Protein AF-S5YWV4-F1 (afdb_monomer)

Mean predicted aligned error: 15.08 Å

Foldseek 3Di:
DDDDDDDDDDPDPDPDPPPPPCPVVVVVVVVVVVVVVVVVVVD

Secondary structure (DSSP, 8-state):
--------------S----TTSHHHHHHHHHHHHHHHHHHH--

pLDDT: mean 70.01, std 16.94, range [47.88, 94.0]

Sequence (43 aa):
MGFCGYGFPYYGYGYGGFGYGGGFVLIVVLFILLIIVGAAFVG

Radius of gyration: 19.87 Å; Cα contacts (8 Å, |Δi|>4): 0; chains: 1; bounding box: 33×22×56 Å

InterPro domains:
  IPR010070 Sporulation protein YjcZ-like [PF09680] (19-42)
  IPR010070 Sporulation protein YjcZ-like [TIGR01732] (16-42)

Organism: Geobacillus genomosp. 3 (NCBI:txid1921421)

Structure (mmCIF, N/CA/C/O backbone):
data_AF-S5YWV4-F1
#
_entry.id   AF-S5YWV4-F1
#
loop_
_atom_site.group_PDB
_atom_site.id
_atom_site.type_symbol
_atom_site.label_atom_id
_atom_site.label_alt_id
_atom_site.label_comp_id
_atom_site.label_asym_id
_atom_site.label_entity_id
_atom_site.label_seq_id
_atom_site.pdbx_PDB_ins_code
_atom_site.Cartn_x
_atom_site.Cartn_y
_atom_site.Cartn_z
_atom_site.occupancy
_atom_site.B_iso_or_equiv
_atom_site.auth_seq_id
_atom_site.auth_comp_id
_atom_site.auth_asym_id
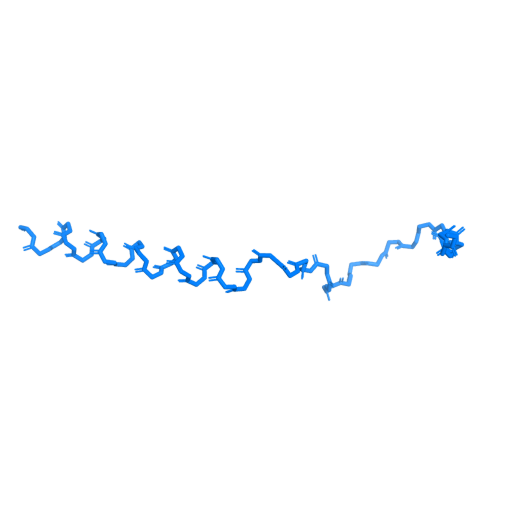_atom_site.auth_atom_id
_atom_site.pdbx_PDB_model_num
ATOM 1 N N . MET A 1 1 ? 6.865 0.465 -39.513 1.00 52.72 1 MET A N 1
ATOM 2 C CA . MET A 1 1 ? 8.033 -0.356 -39.896 1.00 52.72 1 MET A CA 1
ATOM 3 C C . MET A 1 1 ? 9.192 -0.024 -38.963 1.00 52.72 1 MET A C 1
ATOM 5 O O . MET A 1 1 ? 9.953 0.887 -39.249 1.00 52.72 1 MET A O 1
ATOM 9 N N . GLY A 1 2 ? 9.275 -0.692 -37.813 1.00 53.94 2 GLY A N 1
ATOM 10 C CA . GLY A 1 2 ? 10.374 -0.543 -36.856 1.00 53.94 2 GLY A CA 1
ATOM 11 C C . GLY A 1 2 ? 10.939 -1.926 -36.570 1.00 53.94 2 GLY A C 1
ATOM 12 O O . GLY A 1 2 ? 10.169 -2.845 -36.307 1.00 53.94 2 GLY A O 1
ATOM 13 N N . PHE A 1 3 ? 12.251 -2.069 -36.730 1.00 54.81 3 PHE A N 1
ATOM 14 C CA . PHE A 1 3 ? 13.024 -3.304 -36.633 1.00 54.81 3 PHE A CA 1
ATOM 15 C C . PHE A 1 3 ? 12.619 -4.165 -35.429 1.00 54.81 3 PHE A C 1
ATOM 17 O O . PHE A 1 3 ? 12.855 -3.789 -34.284 1.00 54.81 3 PHE A O 1
ATOM 24 N N . CYS A 1 4 ? 12.059 -5.344 -35.695 1.00 60.50 4 CYS A N 1
ATOM 25 C CA . CYS A 1 4 ? 11.841 -6.369 -34.686 1.00 60.50 4 CYS A CA 1
ATOM 26 C C . CYS A 1 4 ? 12.636 -7.616 -35.079 1.00 60.50 4 CYS A C 1
ATOM 28 O O . CYS A 1 4 ? 12.421 -8.169 -36.155 1.00 60.50 4 CYS A O 1
ATOM 30 N N . GLY A 1 5 ? 13.535 -8.045 -34.191 1.00 61.84 5 GLY A N 1
ATOM 31 C CA . GLY A 1 5 ? 13.929 -9.449 -34.088 1.00 61.84 5 GLY A CA 1
ATOM 32 C C . GLY A 1 5 ? 15.197 -9.884 -34.824 1.00 61.84 5 GLY A C 1
ATOM 33 O O . GLY A 1 5 ? 15.118 -10.660 -35.766 1.00 61.84 5 GLY A O 1
ATOM 34 N N . TYR A 1 6 ? 16.371 -9.514 -34.309 1.00 57.78 6 TYR A N 1
ATOM 35 C CA . TYR A 1 6 ? 17.554 -10.381 -34.381 1.00 57.78 6 TYR A CA 1
ATOM 36 C C . TYR A 1 6 ? 18.081 -10.580 -32.957 1.00 57.78 6 TYR A C 1
ATOM 38 O O . TYR A 1 6 ? 18.723 -9.696 -32.401 1.00 57.78 6 TYR A O 1
ATOM 46 N N . GLY A 1 7 ? 17.762 -11.722 -32.346 1.00 54.97 7 GLY A N 1
ATOM 47 C CA . GLY A 1 7 ? 18.257 -12.083 -31.017 1.00 54.97 7 GLY A CA 1
ATOM 48 C C . GLY A 1 7 ? 17.575 -13.331 -30.465 1.00 54.97 7 GLY A C 1
ATOM 49 O O . GLY A 1 7 ? 16.589 -13.229 -29.745 1.00 54.97 7 GLY A O 1
ATOM 50 N N . PHE A 1 8 ? 18.083 -14.509 -30.831 1.00 51.94 8 PHE A N 1
ATOM 51 C CA . PHE A 1 8 ? 17.726 -15.797 -30.218 1.00 51.94 8 PHE A CA 1
ATOM 52 C C . PHE A 1 8 ? 18.313 -15.922 -28.786 1.00 51.94 8 PHE A C 1
ATOM 54 O O . PHE A 1 8 ? 19.207 -15.156 -28.422 1.00 51.94 8 PHE A O 1
ATOM 61 N N . PRO A 1 9 ? 17.783 -16.834 -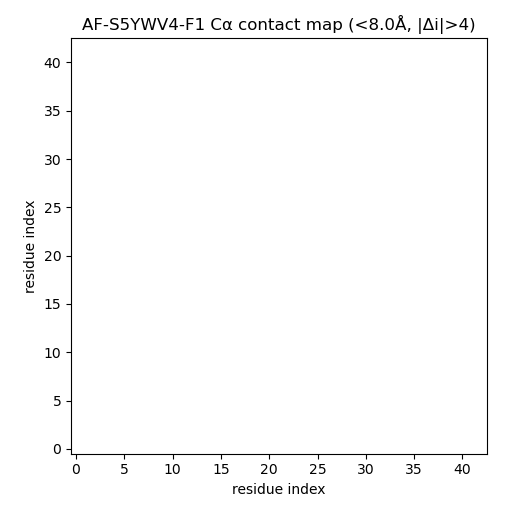27.944 1.00 52.75 9 PRO A N 1
ATOM 62 C CA . PRO A 1 9 ? 17.587 -16.612 -26.515 1.00 52.75 9 PRO A CA 1
ATOM 63 C C . PRO A 1 9 ? 18.839 -16.931 -25.701 1.00 52.75 9 PRO A C 1
ATOM 65 O O . PRO A 1 9 ? 19.171 -18.092 -25.465 1.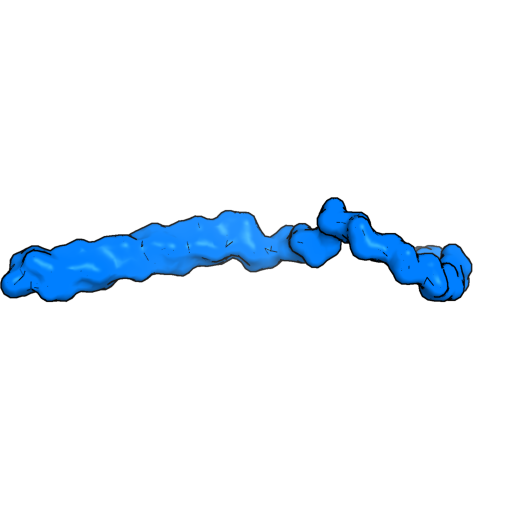00 52.75 9 PRO A O 1
ATOM 68 N N . TYR A 1 10 ? 19.500 -15.891 -25.200 1.00 48.88 10 TYR A N 1
ATOM 69 C CA . TYR A 1 10 ? 20.426 -16.044 -24.086 1.00 48.88 10 TYR A CA 1
ATOM 70 C C . TYR A 1 10 ? 19.653 -15.915 -22.776 1.00 48.88 10 TYR A C 1
ATOM 72 O O . TYR A 1 10 ? 19.061 -14.880 -22.479 1.00 48.88 10 TYR A O 1
ATOM 80 N N . TYR A 1 11 ? 19.678 -16.996 -21.999 1.00 54.12 11 TYR A N 1
ATOM 81 C CA . TYR A 1 11 ? 19.342 -17.028 -20.583 1.00 54.12 11 TYR A CA 1
ATOM 82 C C . TYR A 1 11 ? 20.181 -15.982 -19.835 1.00 54.12 11 TYR A C 1
ATOM 84 O O . TYR A 1 11 ? 21.287 -16.259 -19.378 1.00 54.12 11 TYR A O 1
ATOM 92 N 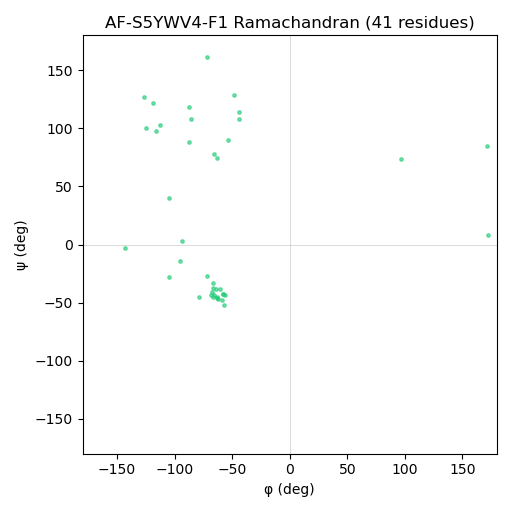N . GLY A 1 12 ? 19.661 -14.762 -19.737 1.00 48.50 12 GLY A N 1
ATOM 93 C CA . GLY A 1 12 ? 20.211 -13.687 -18.929 1.00 48.50 12 GLY A CA 1
ATOM 94 C C . GLY A 1 12 ? 19.211 -13.333 -17.843 1.00 48.50 12 GLY A C 1
ATOM 95 O O . GLY A 1 12 ? 18.275 -12.578 -18.088 1.00 48.50 12 GLY A O 1
ATOM 96 N N . TYR A 1 13 ? 19.409 -13.870 -16.639 1.00 54.16 13 TYR A N 1
ATOM 97 C CA . TYR A 1 13 ? 18.799 -13.350 -15.417 1.00 54.16 13 TYR A CA 1
ATOM 98 C C . TYR A 1 13 ? 19.375 -11.950 -15.150 1.00 54.16 13 TYR A C 1
ATOM 100 O O . TYR A 1 13 ? 20.294 -11.773 -14.358 1.00 54.16 13 TYR A O 1
ATOM 108 N N . GLY A 1 14 ? 18.874 -10.961 -15.885 1.00 47.88 14 GLY A N 1
ATOM 109 C CA . GLY A 1 14 ? 19.190 -9.549 -15.741 1.00 47.88 14 GLY A CA 1
ATOM 110 C C . GLY A 1 14 ? 17.953 -8.815 -15.253 1.00 47.88 14 GLY A C 1
ATOM 111 O O . GLY A 1 14 ? 17.024 -8.570 -16.017 1.00 47.88 14 GLY A O 1
ATOM 112 N N . TYR A 1 15 ? 17.945 -8.495 -13.961 1.00 54.38 15 TYR A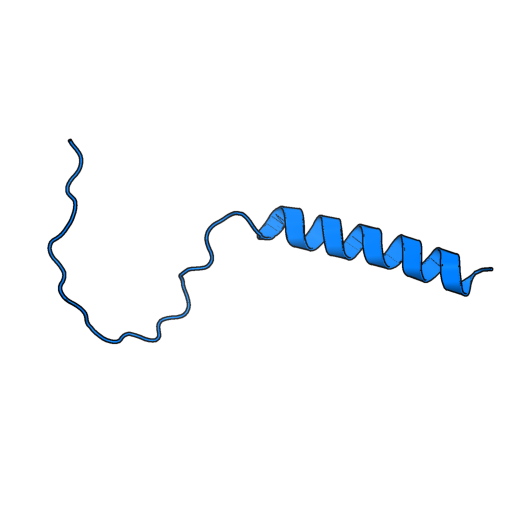 N 1
ATOM 113 C CA . TYR A 1 15 ? 17.035 -7.546 -13.324 1.00 54.38 15 TYR A CA 1
ATOM 114 C C . TYR A 1 15 ? 16.896 -6.281 -14.188 1.00 54.38 15 TYR A C 1
ATOM 116 O O . TYR A 1 15 ? 17.829 -5.491 -14.284 1.00 54.38 15 TYR A O 1
ATOM 124 N N . GLY A 1 16 ? 15.749 -6.086 -14.837 1.00 57.25 16 GLY A N 1
ATOM 125 C CA . GLY A 1 16 ? 15.565 -4.905 -15.690 1.00 57.25 16 GLY A CA 1
ATOM 126 C C . GLY A 1 16 ? 14.300 -4.865 -16.541 1.00 57.25 16 GLY A C 1
ATOM 127 O O . GLY A 1 16 ? 14.165 -3.982 -17.376 1.00 57.25 16 GLY A O 1
ATOM 128 N N . GLY A 1 17 ? 13.367 -5.798 -16.341 1.00 53.88 17 GLY A N 1
ATOM 129 C CA . GLY A 1 17 ? 12.085 -5.844 -17.043 1.00 53.88 17 GLY A CA 1
ATOM 130 C C . GLY A 1 17 ? 10.909 -5.386 -16.182 1.00 53.88 17 GLY A C 1
ATOM 131 O O . GLY A 1 17 ? 9.862 -6.019 -16.220 1.00 53.88 17 GLY A O 1
ATOM 132 N N . PHE A 1 18 ? 11.058 -4.339 -15.364 1.00 55.00 18 PHE A N 1
ATOM 133 C CA . PHE A 1 18 ? 9.902 -3.733 -14.692 1.00 55.00 18 PHE A CA 1
ATOM 134 C C . PHE A 1 18 ? 9.297 -2.682 -15.620 1.00 55.00 18 PHE A C 1
ATOM 136 O O . PHE A 1 18 ? 9.675 -1.512 -15.613 1.00 55.00 18 PHE A O 1
ATOM 143 N N . GLY A 1 19 ? 8.375 -3.138 -16.469 1.00 57.53 19 GLY A N 1
ATOM 144 C CA . GLY A 1 19 ? 7.534 -2.263 -17.272 1.00 57.53 19 GLY A CA 1
ATOM 145 C C . GLY A 1 19 ? 6.917 -1.169 -16.398 1.00 57.53 19 GLY A C 1
ATOM 146 O O . GLY A 1 19 ? 6.344 -1.434 -15.339 1.00 57.53 19 GLY A O 1
ATOM 147 N N . TYR A 1 20 ? 7.078 0.070 -16.853 1.00 57.09 20 TYR A N 1
ATOM 148 C CA . TYR A 1 20 ? 6.564 1.308 -16.274 1.00 57.09 20 TYR A CA 1
ATOM 149 C C . TYR A 1 20 ? 5.024 1.334 -16.264 1.00 57.09 20 TYR A C 1
ATOM 151 O O . TYR A 1 20 ? 4.380 2.024 -17.046 1.00 57.09 20 TYR A O 1
ATOM 159 N N . GLY A 1 21 ? 4.430 0.564 -15.356 1.00 57.94 21 GLY A N 1
ATOM 160 C CA . GLY A 1 21 ? 3.005 0.608 -15.011 1.00 57.94 21 GLY A CA 1
ATOM 161 C C . GLY A 1 21 ? 2.739 0.373 -13.522 1.00 57.94 21 GLY A C 1
ATOM 162 O O . GLY A 1 21 ? 1.598 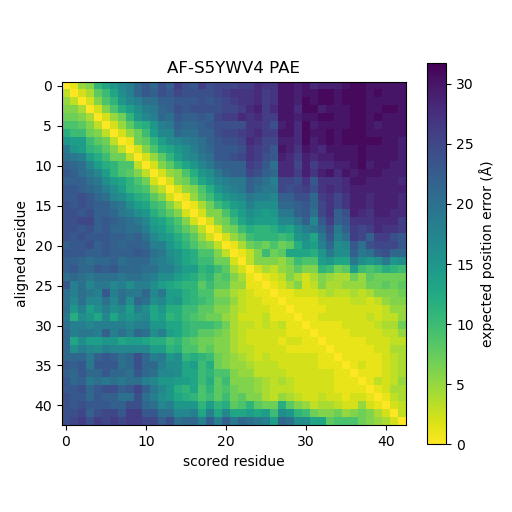0.440 -13.083 1.00 57.94 21 GLY A O 1
ATOM 163 N N . GLY A 1 22 ? 3.790 0.108 -12.738 1.00 60.81 22 GLY A N 1
ATOM 164 C CA . GLY A 1 22 ? 3.692 -0.170 -11.306 1.00 60.81 22 GLY A CA 1
ATOM 165 C C . GLY A 1 22 ? 4.146 0.974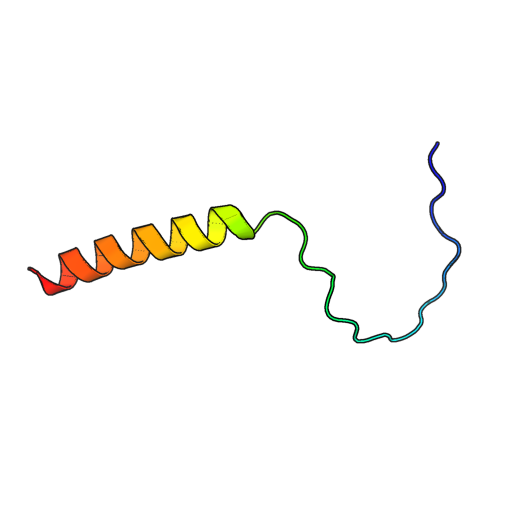 -10.401 1.00 60.81 22 GLY A C 1
ATOM 166 O O . GLY A 1 22 ? 3.637 1.095 -9.303 1.00 60.81 22 GLY A O 1
ATOM 167 N N . GLY A 1 23 ? 5.059 1.855 -10.818 1.00 68.06 23 GLY A N 1
ATOM 168 C CA . GLY A 1 23 ? 5.674 2.818 -9.885 1.00 68.06 23 GLY A CA 1
ATOM 169 C C . GLY A 1 23 ? 4.673 3.746 -9.183 1.00 68.06 23 GLY A C 1
ATOM 170 O O . GLY A 1 23 ? 4.696 3.876 -7.966 1.00 68.06 23 GLY A O 1
ATOM 171 N N . PHE A 1 24 ? 3.752 4.346 -9.939 1.00 72.62 24 PHE A N 1
ATOM 172 C CA . PHE A 1 24 ? 2.737 5.241 -9.376 1.00 72.62 24 PHE A CA 1
ATOM 173 C C . PHE A 1 24 ? 1.580 4.470 -8.726 1.00 72.62 24 PHE A C 1
ATOM 175 O O . PHE A 1 24 ? 1.175 4.768 -7.607 1.00 72.62 24 PHE A O 1
ATOM 182 N N . VAL A 1 25 ? 1.081 3.430 -9.399 1.00 82.00 25 VAL A N 1
ATOM 183 C CA . VAL A 1 25 ? -0.074 2.645 -8.937 1.00 82.00 25 VAL A CA 1
ATOM 184 C C . VAL A 1 25 ? 0.246 1.856 -7.665 1.00 82.00 25 VAL A C 1
ATOM 186 O O . VAL A 1 25 ? -0.573 1.839 -6.753 1.00 82.00 25 VAL A O 1
ATOM 189 N N . LEU A 1 26 ? 1.431 1.248 -7.553 1.00 82.31 26 LEU A N 1
ATOM 190 C CA . LEU A 1 26 ? 1.816 0.468 -6.369 1.00 82.31 26 LEU A CA 1
ATOM 191 C C . LEU A 1 26 ? 1.912 1.348 -5.118 1.00 82.31 26 LEU A C 1
ATOM 193 O O . LEU A 1 26 ? 1.477 0.929 -4.049 1.00 82.31 26 LEU A O 1
ATOM 197 N N . ILE A 1 27 ? 2.416 2.577 -5.255 1.00 84.69 27 ILE A N 1
ATOM 198 C CA . ILE A 1 27 ? 2.474 3.543 -4.151 1.00 84.69 27 ILE A CA 1
ATOM 199 C C . ILE A 1 27 ? 1.069 4.009 -3.754 1.00 84.69 27 ILE A C 1
ATOM 201 O O . ILE A 1 27 ? 0.762 4.054 -2.565 1.00 84.69 27 ILE A O 1
ATOM 205 N N . VAL A 1 28 ? 0.194 4.303 -4.724 1.00 89.94 28 VAL A N 1
ATOM 206 C CA . VAL A 1 28 ? -1.197 4.709 -4.452 1.00 89.94 28 VAL A CA 1
ATOM 207 C C . VAL A 1 28 ? -1.980 3.590 -3.762 1.00 89.94 28 VAL A C 1
ATOM 209 O O . VAL A 1 28 ? -2.656 3.842 -2.767 1.00 89.94 28 VAL A O 1
ATOM 212 N N . VAL A 1 29 ? -1.868 2.348 -4.237 1.00 91.69 29 VAL A N 1
ATOM 213 C CA . VAL A 1 29 ? -2.540 1.195 -3.616 1.00 91.69 29 VAL A CA 1
ATOM 214 C C . VAL A 1 29 ? -2.021 0.981 -2.195 1.00 91.69 29 VAL A C 1
ATOM 216 O O . VAL A 1 29 ? -2.823 0.853 -1.272 1.00 91.69 29 VAL A O 1
ATOM 219 N N . LEU A 1 30 ? -0.702 1.022 -1.991 1.00 92.00 30 LEU A N 1
ATOM 220 C CA . LEU A 1 3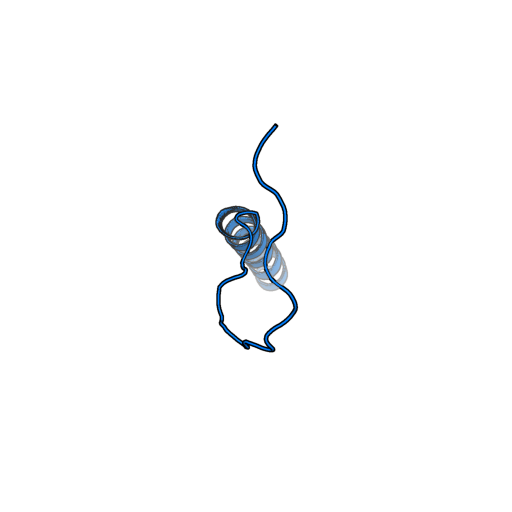0 ? -0.101 0.914 -0.661 1.00 92.00 30 LEU A CA 1
ATOM 221 C C . LEU A 1 30 ? -0.607 2.009 0.291 1.00 92.00 30 LEU A C 1
ATOM 223 O O . LEU A 1 30 ? -0.936 1.726 1.442 1.00 92.00 30 LEU A O 1
ATOM 227 N N . PHE A 1 31 ? -0.714 3.245 -0.194 1.00 92.38 31 PHE A N 1
ATOM 228 C CA . PHE A 1 31 ? -1.212 4.373 0.585 1.00 92.38 31 PHE A CA 1
ATOM 229 C C . PHE A 1 31 ? -2.665 4.177 1.045 1.00 92.38 31 PHE A C 1
ATOM 231 O O . PHE A 1 31 ? -2.965 4.359 2.223 1.00 92.38 31 PHE A O 1
ATOM 238 N N . ILE A 1 32 ? -3.566 3.756 0.153 1.00 94.00 32 ILE A N 1
ATOM 239 C CA . ILE A 1 32 ? -4.982 3.544 0.501 1.00 94.00 32 ILE A CA 1
ATOM 240 C C . ILE A 1 32 ? -5.156 2.376 1.478 1.00 94.00 32 ILE A C 1
ATOM 242 O O . ILE A 1 32 ? -5.961 2.471 2.407 1.00 94.00 32 ILE A O 1
ATOM 246 N N . LEU A 1 33 ? -4.3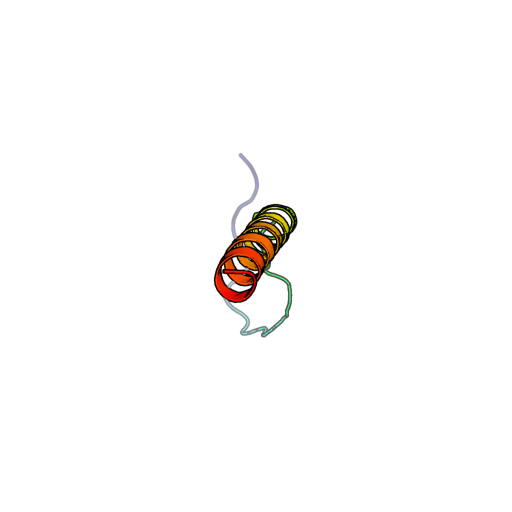75 1.303 1.327 1.00 93.81 33 LEU A N 1
ATOM 247 C CA . LEU A 1 33 ? -4.392 0.189 2.276 1.00 93.81 33 LEU A CA 1
ATOM 248 C C . LEU A 1 33 ? -4.051 0.651 3.698 1.00 93.81 33 LEU A C 1
ATOM 250 O O . LEU A 1 33 ? -4.735 0.259 4.640 1.00 93.81 33 LEU A O 1
ATOM 254 N N . LEU A 1 34 ? -3.053 1.526 3.853 1.00 92.62 34 LEU A N 1
ATOM 255 C CA . LEU A 1 34 ? -2.663 2.063 5.159 1.00 92.62 34 LEU A CA 1
ATOM 256 C C . LEU A 1 34 ? -3.804 2.835 5.845 1.00 92.62 34 LEU A C 1
ATOM 258 O O . LEU A 1 34 ? -3.987 2.703 7.053 1.00 92.62 34 LEU A O 1
ATOM 262 N N . ILE A 1 35 ? -4.599 3.594 5.089 1.00 93.25 35 ILE A N 1
ATOM 263 C CA . ILE A 1 35 ? -5.748 4.337 5.630 1.00 93.25 35 ILE A CA 1
ATOM 264 C C . ILE A 1 35 ? -6.844 3.391 6.126 1.00 93.25 35 ILE A C 1
ATOM 266 O O . ILE A 1 35 ? -7.365 3.579 7.224 1.00 93.25 35 ILE A O 1
ATOM 270 N N . ILE A 1 36 ? -7.182 2.364 5.342 1.00 93.75 36 ILE A N 1
ATOM 271 C CA . ILE A 1 36 ? -8.228 1.396 5.709 1.00 93.75 36 ILE A CA 1
ATOM 272 C C . ILE A 1 36 ? -7.802 0.594 6.942 1.00 93.75 36 ILE A C 1
ATOM 274 O O . ILE A 1 36 ? -8.593 0.418 7.865 1.00 93.75 36 ILE A O 1
ATOM 278 N N . VAL A 1 37 ? -6.541 0.159 6.984 1.00 92.94 37 VAL A N 1
ATOM 279 C CA . VAL A 1 37 ? -5.935 -0.484 8.156 1.00 92.94 37 VAL A CA 1
ATOM 280 C C . VAL A 1 37 ? -6.044 0.441 9.370 1.00 92.94 37 VAL A C 1
ATOM 282 O O . VAL A 1 37 ? -6.597 0.037 10.387 1.00 92.94 37 VAL A O 1
ATOM 285 N N . GLY A 1 38 ? -5.616 1.701 9.261 1.00 88.12 38 GLY A N 1
ATOM 286 C CA . GLY A 1 38 ? -5.731 2.677 10.348 1.00 88.12 38 GLY A CA 1
ATOM 287 C C . GLY A 1 38 ? -7.167 2.860 10.849 1.00 88.12 38 GLY A C 1
ATOM 288 O O . GLY A 1 38 ? -7.397 2.842 12.052 1.00 88.12 38 GLY A O 1
ATOM 289 N N . ALA A 1 39 ? -8.147 2.954 9.949 1.00 89.06 39 ALA A N 1
ATOM 290 C CA . ALA A 1 39 ? -9.558 3.070 10.317 1.00 89.06 39 ALA A CA 1
ATOM 291 C C . ALA A 1 39 ? -10.112 1.809 11.006 1.00 89.06 39 ALA A C 1
ATOM 293 O O . ALA A 1 39 ? -10.954 1.925 11.890 1.00 89.06 39 ALA A O 1
ATOM 294 N N . ALA A 1 40 ? -9.627 0.617 10.642 1.00 85.50 40 ALA A N 1
ATOM 295 C CA . ALA A 1 40 ? -10.025 -0.640 11.276 1.00 85.50 40 ALA A CA 1
ATOM 296 C C . ALA A 1 40 ? -9.456 -0.811 12.698 1.00 85.50 40 ALA A C 1
ATOM 298 O O . ALA A 1 40 ? -10.061 -1.505 13.509 1.00 85.50 40 ALA A O 1
ATOM 299 N N . PHE A 1 41 ? -8.310 -0.190 13.001 1.00 86.62 41 PHE A N 1
ATOM 300 C CA . PHE A 1 41 ? -7.674 -0.233 14.327 1.00 86.62 41 PHE A CA 1
ATOM 301 C C . PHE A 1 41 ? -8.032 0.959 15.232 1.00 86.62 41 PHE A C 1
ATOM 303 O O . PHE A 1 41 ? -7.771 0.904 16.429 1.00 86.62 41 PHE A O 1
ATOM 310 N N . VAL A 1 42 ? -8.607 2.030 14.675 1.00 77.88 42 VAL A N 1
ATOM 311 C CA . VAL A 1 42 ? -9.089 3.219 15.411 1.00 77.88 42 VAL A CA 1
ATOM 312 C C . VAL A 1 42 ? -10.592 3.110 15.760 1.00 77.88 42 VAL A C 1
ATOM 314 O O . VAL A 1 42 ? -11.158 4.033 16.342 1.00 77.88 42 VAL A O 1
ATOM 317 N N . GLY A 1 43 ? -11.231 1.982 15.420 1.00 58.69 43 GLY A N 1
ATOM 318 C CA . GLY A 1 43 ? -12.615 1.642 15.781 1.00 58.69 43 GLY A CA 1
ATOM 319 C C . GLY A 1 43 ? -12.782 1.043 17.173 1.00 58.69 43 GLY A C 1
ATOM 320 O O . GLY A 1 43 ? -11.809 0.459 17.698 1.00 58.69 43 GLY A O 1
#

Solvent-accessible surface area (backbone atoms only — not comparable to full-atom values): 3083 Å² total; per-residue (Å²): 144,75,97,78,87,90,80,82,90,72,94,68,98,64,96,77,83,80,69,95,74,44,76,67,53,53,52,51,54,53,53,54,50,52,53,55,52,50,56,67,70,73,103